Protein AF-A0A6A8ALI7-F1 (afdb_monomer_lite)

Structure (mmCIF, N/CA/C/O backbone):
data_AF-A0A6A8ALI7-F1
#
_entry.id   AF-A0A6A8ALI7-F1
#
loop_
_atom_site.group_PDB
_atom_site.id
_atom_site.type_symbol
_atom_site.label_atom_id
_atom_site.label_alt_id
_atom_site.label_comp_id
_atom_site.label_asym_id
_atom_site.label_entity_id
_atom_site.label_seq_id
_atom_site.pdbx_PDB_ins_code
_atom_site.Cartn_x
_atom_site.Cartn_y
_atom_site.Cartn_z
_atom_site.occupancy
_atom_site.B_iso_or_equiv
_atom_site.auth_seq_id
_atom_site.auth_comp_id
_atom_site.auth_asym_id
_atom_site.auth_atom_id
_atom_site.pdbx_PDB_model_num
ATOM 1 N N . MET A 1 1 ? -6.815 12.799 -26.297 1.00 49.88 1 MET A N 1
ATOM 2 C CA . MET A 1 1 ? -6.679 11.338 -26.128 1.00 49.88 1 MET A CA 1
ATOM 3 C C . MET A 1 1 ? -5.375 10.933 -26.809 1.00 49.88 1 MET A C 1
ATOM 5 O O . MET A 1 1 ? -5.251 11.166 -28.004 1.00 49.88 1 MET A O 1
ATOM 9 N N . ILE A 1 2 ? -4.362 10.503 -26.050 1.00 50.12 2 ILE A N 1
ATOM 10 C CA . ILE A 1 2 ? -3.049 10.102 -26.593 1.00 50.12 2 ILE A CA 1
ATOM 11 C C . ILE A 1 2 ? -3.195 8.720 -27.239 1.00 50.12 2 ILE A C 1
ATOM 13 O O . ILE A 1 2 ? -3.899 7.867 -26.708 1.00 50.12 2 ILE A O 1
ATOM 17 N N . ASN A 1 3 ? -2.564 8.511 -28.395 1.00 53.91 3 ASN A N 1
ATOM 18 C CA . ASN A 1 3 ? -2.596 7.230 -29.096 1.00 53.91 3 ASN A CA 1
ATOM 19 C C . ASN A 1 3 ? -1.934 6.131 -28.222 1.00 53.91 3 ASN A C 1
ATOM 21 O O . ASN A 1 3 ? -0.756 6.268 -27.886 1.00 53.91 3 ASN A O 1
ATOM 25 N N . PRO A 1 4 ? -2.646 5.040 -27.871 1.00 50.91 4 PRO A N 1
ATOM 26 C CA . PRO A 1 4 ? -2.124 3.985 -26.996 1.00 50.91 4 PRO A CA 1
ATOM 27 C C . PRO A 1 4 ? -1.005 3.142 -27.635 1.00 50.91 4 PRO A C 1
ATOM 29 O O . PRO A 1 4 ? -0.371 2.349 -26.945 1.00 50.91 4 PRO A O 1
ATOM 32 N N . TYR A 1 5 ? -0.732 3.325 -28.932 1.00 54.28 5 TYR A N 1
ATOM 33 C CA . TYR A 1 5 ? 0.304 2.615 -29.689 1.00 54.28 5 TYR A CA 1
ATOM 34 C C . TYR A 1 5 ? 1.582 3.440 -29.923 1.00 54.28 5 TYR A C 1
ATOM 36 O O . TYR A 1 5 ? 2.431 3.037 -30.718 1.00 54.28 5 TYR A O 1
ATOM 44 N N . VAL A 1 6 ? 1.747 4.601 -29.274 1.00 57.25 6 VAL A N 1
ATOM 45 C CA . VAL A 1 6 ? 2.984 5.388 -29.414 1.00 57.25 6 VAL A CA 1
ATOM 46 C C . VAL A 1 6 ? 4.136 4.654 -28.730 1.00 57.25 6 VAL A C 1
ATOM 48 O O . VAL A 1 6 ? 4.216 4.567 -27.503 1.00 57.25 6 VAL A O 1
ATOM 51 N N . THR A 1 7 ? 5.067 4.154 -29.540 1.00 49.16 7 THR A N 1
ATOM 52 C CA . THR A 1 7 ? 6.331 3.582 -29.075 1.00 49.16 7 THR A CA 1
ATOM 53 C C . THR A 1 7 ? 7.089 4.614 -28.240 1.00 49.16 7 THR A C 1
ATOM 55 O O . THR A 1 7 ? 7.412 5.690 -28.737 1.00 49.16 7 THR A O 1
ATOM 58 N N . GLY A 1 8 ? 7.367 4.292 -26.976 1.00 52.84 8 GLY A N 1
ATOM 59 C CA . GLY A 1 8 ? 8.091 5.169 -26.046 1.00 52.84 8 GLY A CA 1
ATOM 60 C C . GLY A 1 8 ? 7.296 5.586 -24.809 1.00 52.84 8 GLY A C 1
ATOM 61 O O . GLY A 1 8 ? 7.907 5.994 -23.825 1.00 52.84 8 GLY A O 1
ATOM 62 N N . PHE A 1 9 ? 5.971 5.405 -24.804 1.00 54.53 9 PHE A N 1
ATOM 63 C CA . PHE A 1 9 ? 5.137 5.650 -23.626 1.00 54.53 9 PHE A CA 1
ATOM 64 C C . PHE A 1 9 ? 4.567 4.338 -23.079 1.00 54.53 9 PHE A C 1
ATOM 66 O O . PHE A 1 9 ? 4.156 3.474 -23.856 1.00 54.53 9 PHE A O 1
ATOM 73 N N . PRO A 1 10 ? 4.569 4.137 -21.750 1.00 62.03 10 PRO A N 1
ATOM 74 C CA . PRO A 1 10 ? 3.941 2.964 -21.172 1.00 62.03 10 PRO A CA 1
ATOM 75 C C . PRO A 1 10 ? 2.425 3.006 -21.390 1.00 62.03 10 PRO A C 1
ATOM 77 O O . PRO A 1 10 ? 1.814 4.069 -21.298 1.00 62.03 10 PRO A O 1
ATOM 80 N N . ALA A 1 11 ? 1.831 1.841 -21.650 1.00 64.62 11 ALA A N 1
ATOM 81 C CA . ALA A 1 11 ? 0.384 1.713 -21.793 1.00 64.62 11 ALA A CA 1
ATOM 82 C C . ALA A 1 11 ? -0.320 2.070 -20.477 1.00 64.62 11 ALA A C 1
ATOM 84 O O . ALA A 1 11 ? 0.190 1.766 -19.391 1.00 64.62 11 ALA A O 1
ATOM 85 N N . ASP A 1 12 ? -1.496 2.686 -20.594 1.00 71.75 12 ASP A N 1
ATOM 86 C CA . ASP A 1 12 ? -2.374 2.923 -19.455 1.00 71.75 12 ASP A CA 1
ATOM 87 C C . ASP A 1 12 ? -2.746 1.579 -18.793 1.00 71.75 12 ASP A C 1
ATOM 89 O O . ASP A 1 12 ? -3.071 0.626 -19.513 1.00 71.75 12 ASP A O 1
ATOM 93 N N . PRO A 1 13 ? -2.688 1.454 -17.452 1.00 76.50 13 PRO A N 1
ATOM 94 C CA . PRO A 1 13 ? -3.031 0.212 -16.772 1.00 76.50 13 PRO A CA 1
ATOM 95 C C . PRO A 1 13 ? -4.431 -0.324 -17.100 1.00 76.50 13 PRO A C 1
ATOM 97 O O . PRO A 1 13 ? -4.601 -1.544 -17.123 1.00 76.50 13 PRO A O 1
ATOM 100 N N . GLU A 1 14 ? -5.426 0.523 -17.355 1.00 76.44 14 GLU A N 1
ATOM 101 C CA . GLU A 1 14 ? -6.784 0.104 -17.732 1.00 76.44 14 GLU A CA 1
ATOM 102 C C . GLU A 1 14 ? -6.837 -0.464 -19.153 1.00 76.44 14 GLU A C 1
ATOM 104 O O . GLU A 1 14 ? -7.624 -1.362 -19.436 1.00 76.44 14 GLU A O 1
ATOM 109 N N . SER A 1 15 ? -5.946 0.000 -20.030 1.00 77.88 15 SER A N 1
ATOM 110 C CA . SER A 1 15 ? -5.834 -0.450 -21.424 1.00 77.88 15 SER A CA 1
ATOM 111 C C . SER A 1 15 ? -4.757 -1.527 -21.637 1.00 77.88 15 SER A C 1
ATOM 113 O O . SER A 1 15 ? -4.436 -1.869 -22.776 1.00 77.88 15 SER A O 1
ATOM 115 N N . PHE A 1 16 ? -4.157 -2.055 -20.563 1.00 84.12 16 PHE A N 1
ATOM 116 C CA . PHE A 1 16 ? -3.094 -3.058 -20.645 1.00 84.12 16 PHE A CA 1
ATOM 117 C C . PHE A 1 16 ? -3.653 -4.430 -21.057 1.00 84.12 16 PHE A C 1
ATOM 119 O O . PHE A 1 16 ? -4.506 -4.983 -20.364 1.00 84.12 16 PHE A O 1
ATOM 126 N N . ALA A 1 17 ? -3.132 -5.004 -22.144 1.00 83.19 17 ALA A N 1
ATOM 127 C CA . ALA A 1 17 ? -3.562 -6.294 -22.688 1.00 83.19 17 ALA A CA 1
ATOM 128 C C . ALA A 1 17 ? -2.399 -7.296 -22.796 1.00 83.19 17 ALA A C 1
ATOM 130 O O . ALA A 1 17 ? -1.248 -6.907 -23.017 1.00 83.19 17 ALA A O 1
ATOM 131 N N . GLY A 1 18 ? -2.708 -8.592 -22.692 1.00 88.81 18 GLY A N 1
ATOM 132 C CA . GLY A 1 18 ? -1.722 -9.669 -22.761 1.00 88.81 18 GLY A CA 1
ATOM 133 C C . GLY A 1 18 ? -0.929 -9.865 -21.463 1.00 88.81 18 GLY A C 1
ATOM 134 O O . GLY A 1 18 ? -1.220 -9.269 -20.422 1.00 88.81 18 GLY A O 1
ATOM 135 N N . ARG A 1 19 ? 0.143 -10.668 -21.552 1.00 90.94 19 ARG A N 1
ATOM 136 C CA . ARG A 1 19 ? 1.098 -10.952 -20.456 1.00 90.94 19 ARG A CA 1
ATOM 137 C C . ARG A 1 19 ? 0.452 -11.621 -19.241 1.00 90.94 19 ARG A C 1
ATOM 139 O O . ARG A 1 19 ? 0.864 -11.410 -18.104 1.00 90.94 19 ARG A O 1
ATOM 146 N N . GLU A 1 20 ? -0.577 -12.423 -19.469 1.00 92.38 20 GLU A N 1
ATOM 147 C CA . GLU A 1 20 ? -1.391 -13.081 -18.448 1.00 92.38 20 GLU A CA 1
ATOM 148 C C . GLU A 1 20 ? -0.534 -13.981 -17.558 1.00 92.38 20 GLU A C 1
ATOM 150 O O . GLU A 1 20 ? -0.720 -14.017 -16.341 1.00 92.38 20 GLU A O 1
ATOM 155 N N . ARG A 1 21 ? 0.448 -14.662 -18.160 1.00 92.81 21 ARG A N 1
ATOM 156 C CA . ARG A 1 21 ? 1.415 -15.489 -17.441 1.00 92.81 21 ARG A CA 1
ATOM 157 C C . ARG A 1 21 ? 2.281 -14.637 -16.512 1.00 92.81 21 ARG A C 1
ATOM 159 O O . ARG A 1 21 ? 2.350 -14.927 -15.324 1.00 92.81 21 ARG A O 1
ATOM 166 N N . GLU A 1 22 ? 2.921 -13.593 -17.030 1.00 93.94 22 GLU A N 1
ATOM 167 C CA . GLU A 1 22 ? 3.807 -12.712 -16.262 1.00 93.94 22 GLU A CA 1
ATOM 168 C C . GLU A 1 22 ? 3.044 -11.970 -15.154 1.00 93.94 22 GLU A C 1
ATOM 170 O O . GLU A 1 22 ? 3.501 -11.911 -14.014 1.00 93.94 22 GLU A O 1
ATOM 175 N N . LEU A 1 23 ? 1.844 -11.467 -15.458 1.00 92.75 23 LEU A N 1
ATOM 176 C CA . LEU A 1 23 ? 0.942 -10.871 -14.474 1.00 92.75 23 LEU A CA 1
ATOM 177 C C . LEU A 1 23 ? 0.529 -11.878 -13.399 1.00 92.75 23 LEU A C 1
ATOM 179 O O . LEU A 1 23 ? 0.429 -11.507 -12.231 1.00 92.75 23 LEU A O 1
ATOM 183 N N . GLY A 1 24 ? 0.285 -13.136 -13.771 1.00 92.31 24 GLY A N 1
ATOM 184 C CA . GLY A 1 24 ? -0.024 -14.211 -12.833 1.00 92.31 24 GLY A CA 1
ATOM 185 C C . GLY A 1 24 ? 1.109 -14.453 -11.837 1.00 92.31 24 GLY A C 1
ATOM 186 O O . GLY A 1 24 ? 0.859 -14.524 -10.636 1.00 92.31 24 GLY A O 1
ATOM 187 N N . GLU A 1 25 ? 2.352 -14.512 -12.312 1.00 93.06 25 GLU A N 1
ATOM 188 C CA . GLU A 1 25 ? 3.530 -14.695 -11.455 1.00 93.06 25 GLU A CA 1
ATOM 189 C C . GLU A 1 25 ? 3.758 -13.500 -10.518 1.00 93.06 25 GLU A C 1
ATOM 191 O O . GLU A 1 25 ? 3.987 -13.683 -9.323 1.00 93.06 25 GLU A O 1
ATOM 196 N N . ILE A 1 26 ? 3.606 -12.269 -11.015 1.00 92.00 26 ILE A N 1
ATOM 197 C CA . ILE A 1 26 ? 3.765 -11.071 -10.179 1.00 92.00 26 ILE A CA 1
ATOM 198 C C . ILE A 1 26 ? 2.641 -10.964 -9.141 1.00 92.00 26 ILE A C 1
ATOM 200 O O . ILE A 1 26 ? 2.906 -10.644 -7.984 1.00 92.00 26 ILE A O 1
ATOM 204 N N . LYS A 1 27 ? 1.393 -11.283 -9.512 1.00 91.62 27 LYS A N 1
ATOM 205 C CA . LYS A 1 27 ? 0.272 -11.332 -8.560 1.00 91.62 27 LYS A CA 1
ATOM 206 C C . LYS A 1 27 ? 0.542 -12.323 -7.435 1.00 91.62 27 LYS A C 1
ATOM 208 O O . LYS A 1 27 ? 0.384 -11.943 -6.281 1.00 91.62 27 LYS A O 1
ATOM 213 N N . LYS A 1 28 ? 1.009 -13.534 -7.766 1.00 91.56 28 LYS A N 1
ATOM 214 C CA . LYS A 1 28 ? 1.412 -14.530 -6.764 1.00 91.56 28 LYS A CA 1
ATOM 215 C C . LYS A 1 28 ? 2.512 -13.987 -5.857 1.00 91.56 28 LYS A C 1
ATOM 217 O O . LYS A 1 28 ? 2.407 -14.140 -4.650 1.00 91.56 28 LYS A O 1
ATOM 222 N N . ALA A 1 29 ? 3.539 -13.338 -6.408 1.00 91.19 29 ALA A N 1
ATOM 223 C CA . ALA A 1 29 ? 4.628 -12.775 -5.609 1.00 91.19 29 ALA A CA 1
ATOM 224 C C . ALA A 1 29 ? 4.137 -11.701 -4.616 1.00 91.19 29 ALA A C 1
ATOM 226 O O . ALA A 1 29 ? 4.547 -11.699 -3.452 1.00 91.19 29 ALA A O 1
ATOM 227 N N . ILE A 1 30 ? 3.222 -10.828 -5.055 1.00 89.19 30 ILE A N 1
ATOM 228 C CA . ILE A 1 30 ? 2.565 -9.839 -4.187 1.00 89.19 30 ILE A CA 1
ATOM 229 C C . ILE A 1 30 ? 1.753 -10.552 -3.100 1.00 89.19 30 ILE A C 1
ATOM 231 O O . ILE A 1 30 ? 1.941 -10.263 -1.923 1.00 89.19 30 ILE A O 1
ATOM 235 N N . ASP A 1 31 ? 0.910 -11.518 -3.474 1.00 89.06 31 ASP A N 1
ATOM 236 C CA . ASP A 1 31 ? 0.060 -12.256 -2.530 1.00 89.06 31 ASP A CA 1
ATOM 237 C C . ASP A 1 31 ? 0.877 -13.017 -1.483 1.00 89.06 31 ASP A C 1
ATOM 239 O O . ASP A 1 31 ? 0.561 -12.956 -0.297 1.00 89.06 31 ASP A O 1
ATOM 243 N N . TYR A 1 32 ? 1.965 -13.674 -1.892 1.00 88.25 32 TYR A N 1
ATOM 244 C CA . TYR A 1 32 ? 2.879 -14.330 -0.960 1.00 88.25 32 TYR A CA 1
ATOM 245 C C . TYR A 1 32 ? 3.468 -13.338 0.037 1.00 88.25 32 TYR A C 1
ATOM 247 O O . TYR A 1 32 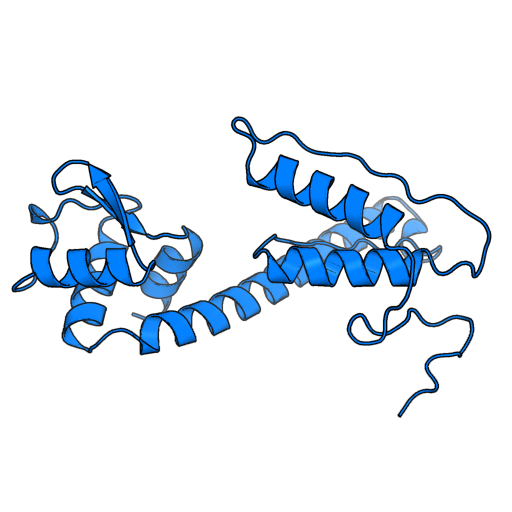? 3.467 -13.620 1.228 1.00 88.25 32 TYR A O 1
ATOM 255 N N . THR A 1 33 ? 3.921 -12.172 -0.429 1.00 86.94 33 THR A N 1
ATOM 256 C CA . THR A 1 33 ? 4.509 -11.154 0.454 1.00 86.94 33 THR A CA 1
ATOM 257 C C . THR A 1 33 ? 3.482 -10.613 1.455 1.00 86.94 33 THR A C 1
ATOM 259 O O . THR A 1 33 ? 3.816 -10.406 2.619 1.00 86.94 33 THR A O 1
ATOM 262 N N . VAL A 1 34 ? 2.239 -10.396 1.013 1.00 83.44 34 VAL A N 1
ATOM 263 C CA . VAL A 1 34 ? 1.156 -9.830 1.836 1.00 83.44 34 VAL A CA 1
ATOM 264 C C . VAL A 1 34 ? 0.622 -10.831 2.864 1.00 83.44 34 VAL A C 1
ATOM 266 O O . VAL A 1 34 ? 0.257 -10.430 3.967 1.00 83.44 34 VAL A O 1
ATOM 269 N N . HIS A 1 35 ? 0.555 -12.119 2.521 1.00 85.75 35 HIS A N 1
ATOM 270 C CA . HIS A 1 35 ? -0.127 -13.128 3.339 1.00 85.75 35 HIS A CA 1
ATOM 271 C C . HIS A 1 35 ? 0.804 -14.078 4.105 1.00 85.75 35 HIS A C 1
ATOM 273 O O . HIS A 1 35 ? 0.315 -14.860 4.919 1.00 85.75 35 HIS A O 1
ATOM 279 N N . SER A 1 36 ? 2.119 -14.059 3.864 1.00 84.06 36 SER A N 1
ATOM 280 C CA . SER A 1 36 ? 3.056 -14.922 4.591 1.00 84.06 36 SER A CA 1
ATOM 281 C C . SER A 1 36 ? 3.350 -14.390 5.994 1.00 84.06 36 SER A C 1
ATOM 283 O O . SER A 1 36 ? 3.650 -13.206 6.156 1.00 84.06 36 SER A O 1
ATOM 285 N N . GLU A 1 37 ? 3.387 -15.283 6.980 1.00 82.00 37 GLU A N 1
ATOM 286 C CA . GLU A 1 37 ? 3.865 -14.990 8.331 1.00 82.00 37 GLU A CA 1
ATOM 287 C C . GLU A 1 37 ? 5.062 -15.910 8.662 1.00 82.00 37 GLU A C 1
ATOM 289 O O . GLU A 1 37 ? 4.879 -17.128 8.734 1.00 82.00 37 GLU A O 1
ATOM 294 N N . PRO A 1 38 ? 6.297 -15.379 8.819 1.00 84.06 38 PRO A N 1
ATOM 295 C CA . PRO A 1 38 ? 6.696 -13.971 8.686 1.00 84.06 38 PRO A CA 1
ATOM 296 C C . PRO A 1 38 ? 6.656 -13.467 7.231 1.00 84.06 38 PRO A C 1
ATOM 298 O O . PRO A 1 38 ? 6.685 -14.253 6.283 1.00 84.06 38 PRO A O 1
ATOM 301 N N . ALA A 1 39 ? 6.628 -12.141 7.056 1.00 81.19 39 ALA A N 1
ATOM 302 C CA . ALA A 1 39 ? 6.640 -11.511 5.736 1.00 81.19 39 ALA A CA 1
ATOM 303 C C . ALA A 1 39 ? 7.866 -11.960 4.922 1.00 81.19 39 ALA A C 1
ATOM 305 O O . ALA A 1 39 ? 9.008 -11.793 5.355 1.00 81.19 39 ALA A O 1
ATOM 306 N N . THR A 1 40 ? 7.626 -12.523 3.737 1.00 86.75 40 THR A N 1
ATOM 307 C CA . THR A 1 40 ? 8.671 -13.091 2.882 1.00 86.75 40 THR A CA 1
ATOM 308 C C . THR A 1 40 ? 8.828 -12.246 1.617 1.00 86.75 40 THR A C 1
ATOM 310 O O . THR A 1 40 ? 8.025 -12.392 0.689 1.00 86.75 40 THR A O 1
ATOM 313 N N . PRO A 1 41 ? 9.845 -11.367 1.540 1.00 88.38 41 PRO A N 1
ATOM 314 C CA . PRO A 1 41 ? 10.033 -10.499 0.385 1.00 88.38 41 PRO A CA 1
ATOM 315 C C . PRO A 1 41 ? 10.356 -11.312 -0.871 1.00 88.38 41 PRO A C 1
ATOM 317 O O . PRO A 1 41 ? 11.184 -12.223 -0.849 1.00 88.38 41 PRO A O 1
ATOM 320 N N . GLN A 1 42 ? 9.717 -10.949 -1.981 1.00 91.38 42 GLN A N 1
ATOM 321 C CA . GLN A 1 42 ? 9.954 -11.552 -3.290 1.00 91.38 42 GLN A CA 1
ATOM 322 C C . GLN A 1 42 ? 10.773 -10.604 -4.171 1.00 91.38 42 GLN A C 1
ATOM 324 O O . GLN A 1 42 ? 10.445 -9.426 -4.300 1.00 91.38 42 GLN A O 1
ATOM 329 N N . ASN A 1 43 ? 11.815 -11.129 -4.817 1.00 91.75 43 ASN A N 1
ATOM 330 C CA . ASN A 1 43 ? 12.631 -10.385 -5.776 1.00 91.75 43 ASN A CA 1
ATOM 331 C C . ASN A 1 43 ? 12.314 -10.870 -7.191 1.00 91.75 43 ASN A C 1
ATOM 333 O O . ASN A 1 43 ? 12.502 -12.045 -7.501 1.00 91.75 43 ASN A O 1
ATOM 337 N N . VAL A 1 44 ? 11.852 -9.966 -8.056 1.00 91.62 44 VAL A N 1
ATOM 338 C CA . VAL A 1 44 ? 11.451 -10.294 -9.430 1.00 91.62 44 VAL A CA 1
ATOM 339 C C . VAL A 1 44 ? 12.229 -9.429 -10.414 1.00 91.62 44 VAL A C 1
ATOM 341 O O . VAL A 1 44 ? 12.269 -8.208 -10.282 1.00 91.62 44 VAL A O 1
ATOM 344 N N . ALA A 1 45 ? 12.810 -10.063 -11.433 1.00 92.56 45 ALA A N 1
ATOM 345 C CA . ALA A 1 45 ? 13.459 -9.383 -12.548 1.00 92.56 45 ALA A CA 1
ATOM 346 C C . ALA A 1 45 ? 12.640 -9.573 -13.832 1.00 92.56 45 ALA A C 1
ATOM 348 O O . ALA A 1 45 ? 12.371 -10.700 -14.246 1.00 92.56 45 ALA A O 1
ATOM 349 N N . ILE A 1 46 ? 12.265 -8.468 -14.481 1.00 91.69 46 ILE A N 1
ATOM 350 C CA . ILE A 1 46 ? 11.601 -8.480 -15.791 1.00 91.69 46 ILE A CA 1
ATOM 351 C C . ILE A 1 46 ? 12.662 -8.206 -16.857 1.00 91.69 46 ILE A C 1
ATOM 353 O O . ILE A 1 46 ? 13.168 -7.088 -16.972 1.00 91.69 46 ILE A O 1
ATOM 357 N N . VAL A 1 47 ? 12.982 -9.223 -17.652 1.00 92.56 47 VAL A N 1
ATOM 358 C CA . VAL A 1 47 ? 14.000 -9.164 -18.711 1.00 92.56 47 VAL A CA 1
ATOM 359 C C . VAL A 1 47 ? 13.368 -9.316 -20.092 1.00 92.56 47 VAL A C 1
ATOM 361 O O . VAL A 1 47 ? 12.301 -9.907 -20.238 1.00 92.56 47 VAL A O 1
ATOM 364 N N . GLY A 1 48 ? 14.010 -8.750 -21.112 1.00 90.50 48 GLY A N 1
ATOM 365 C CA . GLY A 1 48 ? 13.558 -8.836 -22.501 1.00 90.50 48 GLY A CA 1
ATOM 366 C C . GLY A 1 48 ? 14.042 -7.662 -23.344 1.00 90.50 48 GLY A C 1
ATOM 367 O O . GLY A 1 48 ? 14.625 -6.709 -22.818 1.00 90.50 48 GLY A O 1
ATOM 368 N N . ASP A 1 49 ? 13.747 -7.700 -24.638 1.00 91.75 49 ASP A N 1
ATOM 369 C CA . ASP A 1 49 ? 14.252 -6.731 -25.615 1.00 91.75 49 ASP A CA 1
ATOM 370 C C . ASP A 1 49 ? 13.677 -5.320 -25.447 1.00 91.75 49 ASP A C 1
ATOM 372 O O . ASP A 1 49 ? 12.676 -5.080 -24.758 1.00 91.75 49 ASP A O 1
ATOM 376 N N . TRP A 1 50 ? 14.346 -4.336 -26.046 1.00 88.00 50 TRP A N 1
ATOM 377 C CA . TRP A 1 50 ? 13.874 -2.953 -26.050 1.00 88.00 50 TRP A CA 1
ATOM 378 C C . TRP A 1 50 ? 12.496 -2.840 -26.726 1.00 88.00 50 TRP A C 1
ATOM 380 O O . TRP A 1 50 ? 12.190 -3.560 -27.668 1.00 88.00 50 TRP A O 1
ATOM 390 N N . GLY A 1 51 ? 11.628 -1.968 -26.206 1.00 82.69 51 GLY A N 1
ATOM 391 C CA . GLY A 1 51 ? 10.287 -1.746 -26.765 1.00 82.69 51 GLY A CA 1
ATOM 392 C C . GLY A 1 51 ? 9.239 -2.837 -26.488 1.00 82.69 51 GLY A C 1
ATOM 393 O O . GLY A 1 51 ? 8.067 -2.614 -26.762 1.00 82.69 51 GLY A O 1
ATOM 394 N N . ILE A 1 52 ? 9.590 -3.968 -25.862 1.00 88.44 52 ILE A N 1
ATOM 395 C CA . ILE A 1 52 ? 8.666 -5.109 -25.656 1.00 88.44 52 ILE A CA 1
ATOM 396 C C . ILE A 1 52 ? 7.559 -4.884 -24.597 1.00 88.44 52 ILE A C 1
ATOM 398 O O . ILE A 1 52 ? 6.758 -5.781 -24.317 1.00 88.44 52 ILE A O 1
ATOM 402 N N . GLY A 1 53 ? 7.523 -3.698 -23.976 1.00 87.62 53 GLY A N 1
ATOM 403 C CA . GLY A 1 53 ? 6.497 -3.311 -22.999 1.00 87.62 53 GLY A CA 1
ATOM 404 C C . GLY A 1 53 ? 6.837 -3.567 -21.525 1.00 87.62 53 GLY A C 1
ATOM 405 O O . GLY A 1 53 ? 5.936 -3.557 -20.692 1.00 87.62 53 GLY A O 1
ATOM 406 N N . LYS A 1 54 ? 8.117 -3.758 -21.165 1.00 91.75 54 LYS A N 1
ATOM 407 C CA . LYS A 1 54 ? 8.540 -3.997 -19.764 1.00 91.75 54 LYS A CA 1
ATOM 408 C C . LYS A 1 54 ? 8.068 -2.901 -18.800 1.00 91.75 54 LYS A C 1
ATOM 410 O O . LYS A 1 54 ? 7.516 -3.201 -17.747 1.00 91.75 54 LYS A O 1
ATOM 415 N N . THR A 1 55 ? 8.234 -1.631 -19.176 1.00 89.12 55 THR A N 1
ATOM 416 C CA . THR A 1 55 ? 7.798 -0.486 -18.357 1.00 89.12 55 THR A CA 1
ATOM 417 C C . THR A 1 55 ? 6.276 -0.433 -18.216 1.00 89.12 55 THR A C 1
ATOM 419 O O . THR A 1 55 ? 5.776 -0.126 -17.137 1.00 89.12 55 THR A O 1
ATOM 422 N N . SER A 1 56 ? 5.535 -0.777 -19.275 1.00 89.38 56 SER A N 1
ATOM 423 C CA . SER A 1 56 ? 4.071 -0.891 -19.235 1.00 89.38 56 SER A CA 1
ATOM 424 C C . SER A 1 56 ? 3.630 -1.990 -18.267 1.00 89.38 56 SER A C 1
ATOM 426 O O . SER A 1 56 ? 2.752 -1.759 -17.440 1.00 89.38 56 SER A O 1
ATOM 428 N N . LEU A 1 57 ? 4.283 -3.159 -18.313 1.00 91.06 57 LEU A N 1
ATOM 429 C CA . LEU A 1 57 ? 4.012 -4.263 -17.392 1.00 91.06 57 LEU A CA 1
ATOM 430 C C . LEU A 1 57 ? 4.278 -3.844 -15.940 1.00 91.06 57 LEU A C 1
ATOM 432 O O . LEU A 1 57 ? 3.432 -4.067 -15.080 1.00 91.06 57 LEU A O 1
ATOM 436 N N . LEU A 1 58 ? 5.401 -3.169 -15.671 1.00 91.06 58 LEU A N 1
ATOM 437 C CA . LEU A 1 58 ? 5.725 -2.667 -14.333 1.00 91.06 58 LEU A CA 1
ATOM 438 C C . LEU A 1 58 ? 4.679 -1.658 -13.825 1.00 91.06 58 LEU A C 1
ATOM 440 O O . LEU A 1 58 ? 4.275 -1.724 -12.666 1.00 91.06 58 LEU A O 1
ATOM 444 N N . ASN A 1 59 ? 4.189 -0.763 -14.688 1.00 89.25 59 ASN A N 1
ATOM 445 C CA . ASN A 1 59 ? 3.117 0.174 -14.336 1.00 89.25 59 ASN A CA 1
ATOM 446 C C . ASN A 1 59 ? 1.795 -0.545 -14.029 1.00 89.25 59 ASN A C 1
ATOM 448 O O . ASN A 1 59 ? 1.124 -0.189 -13.061 1.00 89.25 59 ASN A O 1
ATOM 452 N N . LYS A 1 60 ? 1.441 -1.588 -14.794 1.00 90.50 60 LYS A N 1
ATOM 453 C CA . LYS A 1 60 ? 0.272 -2.422 -14.483 1.00 90.50 60 LYS A CA 1
ATOM 454 C C . LYS A 1 60 ? 0.431 -3.129 -13.135 1.00 90.50 60 LYS A C 1
ATOM 456 O O . LYS A 1 60 ? -0.532 -3.219 -12.379 1.00 90.50 60 LYS A O 1
ATOM 461 N N . CYS A 1 61 ? 1.641 -3.573 -12.803 1.00 90.75 61 CYS A N 1
ATOM 462 C CA . CYS A 1 61 ? 1.939 -4.173 -11.503 1.00 90.75 61 CYS A CA 1
ATOM 463 C C . CYS A 1 61 ? 1.825 -3.160 -10.356 1.00 90.75 61 CYS A C 1
ATOM 465 O O . CYS A 1 61 ? 1.254 -3.507 -9.326 1.00 90.75 61 CYS A O 1
ATOM 467 N N . LYS A 1 62 ? 2.281 -1.906 -10.544 1.00 89.88 62 LYS A N 1
ATOM 468 C CA . LYS A 1 62 ? 2.042 -0.807 -9.583 1.00 89.88 62 LYS A CA 1
ATOM 469 C C . LYS A 1 62 ? 0.544 -0.643 -9.312 1.00 89.88 62 LYS A C 1
ATOM 471 O O . LYS A 1 62 ? 0.160 -0.620 -8.151 1.00 89.88 62 LYS A O 1
ATOM 476 N N . ALA A 1 63 ? -0.287 -0.582 -10.355 1.00 87.44 63 ALA A N 1
ATOM 477 C CA . ALA A 1 63 ? -1.738 -0.455 -10.198 1.00 87.44 63 ALA A CA 1
ATOM 478 C C . ALA A 1 63 ? -2.341 -1.629 -9.403 1.00 87.44 63 ALA A C 1
ATOM 480 O O . ALA A 1 63 ? -3.028 -1.410 -8.416 1.00 87.44 63 ALA A O 1
ATOM 481 N N . ILE A 1 64 ? -1.991 -2.872 -9.756 1.00 88.00 64 ILE A N 1
ATOM 482 C CA . ILE A 1 64 ? -2.473 -4.072 -9.047 1.00 88.00 64 ILE A CA 1
ATOM 483 C C . ILE A 1 64 ? -2.057 -4.077 -7.568 1.00 88.00 64 ILE A C 1
ATOM 485 O O . ILE A 1 64 ? -2.826 -4.514 -6.717 1.00 88.00 64 ILE A O 1
ATOM 489 N N . ALA A 1 65 ? -0.833 -3.648 -7.255 1.00 88.38 65 ALA A N 1
ATOM 490 C CA . ALA A 1 65 ? -0.357 -3.586 -5.877 1.00 88.38 65 ALA A CA 1
ATOM 491 C C . ALA A 1 65 ? -1.090 -2.498 -5.072 1.00 88.38 65 ALA A C 1
ATOM 493 O O . ALA A 1 65 ? -1.480 -2.750 -3.934 1.00 88.38 65 ALA A O 1
ATOM 494 N N . LEU A 1 66 ? -1.339 -1.329 -5.670 1.00 82.94 66 LEU A N 1
ATOM 495 C CA . LEU A 1 66 ? -2.133 -0.268 -5.043 1.00 82.94 66 LEU A CA 1
ATOM 496 C C . LEU A 1 66 ? -3.580 -0.713 -4.776 1.00 82.94 66 LEU A C 1
ATOM 498 O O . LEU A 1 66 ? -4.089 -0.454 -3.690 1.00 82.94 66 LEU A O 1
ATOM 502 N N . ASP A 1 67 ? -4.205 -1.455 -5.698 1.00 82.00 67 ASP A N 1
ATOM 503 C CA . ASP A 1 67 ? -5.550 -2.031 -5.503 1.00 82.00 67 ASP A CA 1
ATOM 504 C C . ASP A 1 67 ? -5.608 -3.025 -4.328 1.00 82.00 67 ASP A C 1
ATOM 506 O O . ASP A 1 67 ? -6.669 -3.259 -3.749 1.00 82.00 67 ASP A O 1
ATOM 510 N N . LYS A 1 68 ? -4.462 -3.612 -3.963 1.00 80.06 68 LYS A N 1
ATOM 511 C CA . LYS A 1 68 ? -4.293 -4.512 -2.812 1.00 80.06 68 LYS A CA 1
ATOM 512 C C . LYS A 1 68 ? -3.818 -3.787 -1.550 1.00 80.06 68 LYS A C 1
ATOM 514 O O . LYS A 1 68 ? -3.263 -4.425 -0.659 1.00 80.06 68 LYS A O 1
ATOM 519 N N . ASP A 1 69 ? -3.984 -2.465 -1.489 1.00 75.62 69 ASP A N 1
ATOM 520 C CA . ASP A 1 69 ? -3.573 -1.617 -0.365 1.00 75.62 69 ASP A CA 1
ATOM 521 C C . ASP A 1 69 ? -2.077 -1.736 -0.013 1.00 75.62 69 ASP A C 1
ATOM 523 O O . ASP A 1 69 ? -1.654 -1.465 1.112 1.00 75.62 69 ASP A O 1
ATOM 527 N N . CYS A 1 70 ? -1.243 -2.126 -0.982 1.00 82.50 70 CYS A N 1
ATOM 528 C CA . CYS A 1 70 ? 0.198 -2.172 -0.788 1.00 82.50 70 CYS A CA 1
ATOM 529 C C . CYS A 1 70 ? 0.795 -0.775 -0.961 1.00 82.50 70 CYS A C 1
ATOM 531 O O . CYS A 1 70 ? 0.480 -0.049 -1.906 1.00 82.50 70 CYS A O 1
ATOM 533 N N . PHE A 1 71 ? 1.743 -0.428 -0.094 1.00 86.94 71 PHE A N 1
ATOM 534 C CA . PHE A 1 71 ? 2.622 0.708 -0.339 1.00 86.94 71 PHE A CA 1
ATOM 535 C C . PHE A 1 71 ? 3.525 0.409 -1.546 1.00 86.94 71 PHE A C 1
ATOM 537 O O . PHE A 1 71 ? 4.231 -0.600 -1.559 1.00 86.94 71 PHE A O 1
ATOM 544 N N . VAL A 1 72 ? 3.524 1.288 -2.555 1.00 89.50 72 VAL A N 1
ATOM 545 C CA . VAL A 1 72 ? 4.345 1.126 -3.764 1.00 89.50 72 VAL A CA 1
ATOM 546 C C . VAL A 1 72 ? 5.227 2.346 -3.981 1.00 89.50 72 VAL A C 1
ATOM 548 O O . VAL A 1 72 ? 4.730 3.441 -4.226 1.00 89.50 72 VAL A O 1
ATOM 551 N N . CYS A 1 73 ? 6.541 2.132 -4.006 1.00 92.62 73 CYS A N 1
ATOM 552 C CA . CYS A 1 73 ? 7.520 3.132 -4.422 1.00 92.62 73 CYS A CA 1
ATOM 553 C C . CYS A 1 73 ? 8.160 2.709 -5.750 1.00 92.62 73 CYS A C 1
ATOM 555 O O . CYS A 1 73 ? 8.771 1.643 -5.840 1.00 92.62 73 CYS A O 1
ATOM 557 N N . LYS A 1 74 ? 8.027 3.538 -6.794 1.00 91.25 74 LYS A N 1
ATOM 558 C CA . LYS A 1 74 ? 8.622 3.281 -8.113 1.00 91.25 74 LYS A CA 1
ATOM 559 C C . LYS A 1 74 ? 9.847 4.166 -8.307 1.00 91.25 74 LYS A C 1
ATOM 561 O O . LYS A 1 74 ? 9.719 5.340 -8.623 1.00 91.25 74 LYS A O 1
ATOM 566 N N . ILE A 1 75 ? 11.029 3.569 -8.237 1.00 91.75 75 ILE A N 1
ATOM 567 C CA . ILE A 1 75 ? 12.283 4.275 -8.506 1.00 91.75 75 ILE A CA 1
ATOM 568 C C . ILE A 1 75 ? 12.607 4.137 -9.995 1.00 91.75 75 ILE A C 1
ATOM 570 O O . ILE A 1 75 ? 12.870 3.040 -10.489 1.00 91.75 75 ILE A O 1
ATOM 574 N N . THR A 1 76 ? 12.566 5.250 -10.729 1.00 89.94 76 THR A N 1
ATOM 575 C CA . THR A 1 76 ? 12.947 5.271 -12.148 1.00 89.94 76 THR A CA 1
ATOM 576 C C . THR A 1 76 ? 14.409 5.671 -12.279 1.00 89.94 76 THR A C 1
ATOM 578 O O . THR A 1 76 ? 14.788 6.773 -11.891 1.00 89.94 76 THR A O 1
ATOM 581 N N . LEU A 1 77 ? 15.222 4.791 -12.861 1.00 90.50 77 LEU A N 1
ATOM 582 C CA . LEU A 1 77 ? 16.641 5.042 -13.092 1.00 90.50 77 LEU A CA 1
ATOM 583 C C . LEU A 1 77 ? 16.829 5.688 -14.468 1.00 90.50 77 LEU A C 1
ATOM 585 O O . LEU A 1 77 ? 16.526 5.079 -15.494 1.00 90.50 77 LEU A O 1
ATOM 589 N N . THR A 1 78 ? 17.322 6.924 -14.490 1.00 90.75 78 THR A N 1
ATOM 590 C CA . THR A 1 78 ? 17.731 7.630 -15.712 1.00 90.75 78 THR A CA 1
ATOM 591 C C . THR A 1 78 ? 19.196 8.048 -15.589 1.00 90.75 78 THR A C 1
ATOM 593 O O . THR A 1 78 ? 19.691 8.176 -14.467 1.00 90.75 78 THR A O 1
ATOM 596 N N . PRO A 1 79 ? 19.909 8.299 -16.704 1.00 93.00 79 PRO A N 1
ATOM 597 C CA . PRO A 1 79 ? 21.297 8.765 -16.645 1.00 93.00 79 PRO A CA 1
ATOM 598 C C . PRO A 1 79 ? 21.484 10.017 -15.775 1.00 93.00 79 PRO A C 1
ATOM 600 O O . PRO A 1 79 ? 22.488 10.142 -15.084 1.00 93.00 79 PRO A O 1
ATOM 603 N N . GLU A 1 80 ? 20.498 10.916 -15.768 1.00 89.44 80 GLU A N 1
ATOM 604 C CA . GLU A 1 80 ? 20.489 12.112 -14.923 1.00 89.44 80 GLU A CA 1
ATOM 605 C C . GLU A 1 80 ? 20.319 11.766 -13.437 1.00 89.44 80 GLU A C 1
ATOM 607 O O . GLU A 1 80 ? 21.133 12.183 -12.613 1.00 89.44 80 GLU A O 1
ATOM 612 N N . LYS A 1 81 ? 19.324 10.933 -13.097 1.00 90.62 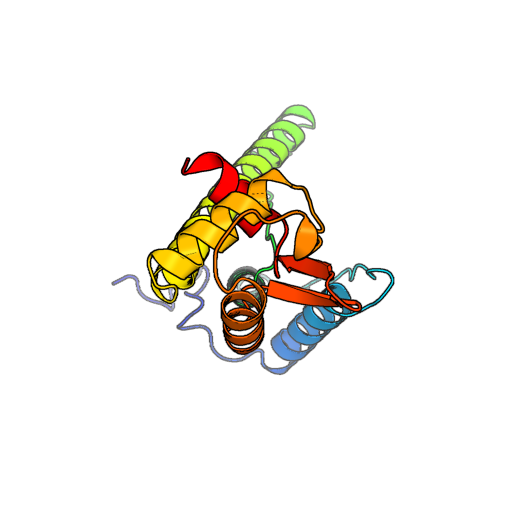81 LYS A N 1
ATOM 613 C CA . LYS A 1 81 ? 19.073 10.503 -11.711 1.00 90.62 81 LYS A CA 1
ATOM 614 C C . LYS A 1 81 ? 20.220 9.669 -11.138 1.00 90.62 81 LYS A C 1
ATOM 616 O O . LYS A 1 81 ? 20.438 9.677 -9.933 1.00 90.62 81 LYS A O 1
ATOM 621 N N . CYS A 1 82 ? 20.973 8.981 -11.993 1.00 93.19 82 CYS A N 1
ATOM 622 C CA . CYS A 1 82 ? 22.089 8.112 -11.621 1.00 93.19 82 CYS A CA 1
ATOM 623 C C . CYS A 1 82 ? 23.469 8.717 -11.929 1.00 93.19 82 CYS A C 1
ATOM 625 O O . CYS A 1 82 ? 24.454 7.982 -11.970 1.00 93.19 82 CYS A O 1
ATOM 627 N N . LYS A 1 83 ? 23.568 10.037 -12.148 1.00 94.00 83 LYS A N 1
ATOM 628 C CA . LYS A 1 83 ? 24.828 10.702 -12.528 1.00 94.00 83 LYS A CA 1
ATOM 629 C C . LYS A 1 83 ? 25.959 10.475 -11.517 1.00 94.00 83 LYS A C 1
ATOM 631 O O . LYS A 1 83 ? 27.117 10.340 -11.903 1.00 94.00 83 LYS A O 1
ATOM 636 N N . ASN A 1 84 ? 25.630 10.472 -10.228 1.00 96.19 84 ASN A N 1
ATOM 637 C CA . ASN A 1 84 ? 26.531 10.164 -9.119 1.00 96.19 84 ASN A CA 1
ATOM 638 C C . ASN A 1 84 ? 25.723 9.650 -7.915 1.00 96.19 84 ASN A C 1
ATOM 640 O O . ASN A 1 84 ? 24.489 9.657 -7.943 1.00 96.19 84 ASN A O 1
ATOM 644 N N . MET A 1 85 ? 26.423 9.198 -6.869 1.00 96.00 85 MET A N 1
ATOM 645 C CA . MET A 1 85 ? 25.791 8.639 -5.669 1.00 96.00 85 MET A CA 1
ATOM 646 C C . MET A 1 85 ? 24.833 9.634 -5.005 1.00 96.00 85 MET A C 1
ATOM 648 O O . MET A 1 85 ? 23.709 9.262 -4.689 1.00 96.00 85 MET A O 1
ATOM 652 N N . ASP A 1 86 ? 25.231 10.900 -4.866 1.00 96.75 86 ASP A N 1
ATOM 653 C CA . ASP A 1 86 ? 24.397 11.924 -4.225 1.00 96.75 86 ASP A CA 1
ATOM 654 C C . ASP A 1 86 ? 23.093 12.154 -4.994 1.00 96.75 86 ASP A C 1
ATOM 656 O O . ASP A 1 86 ? 22.014 12.188 -4.404 1.00 96.75 86 ASP A O 1
ATOM 660 N N . SER A 1 87 ? 23.176 12.233 -6.326 1.00 93.50 87 SER A N 1
ATOM 661 C CA . SER A 1 87 ? 22.005 12.364 -7.199 1.00 93.50 87 SER A CA 1
ATOM 662 C C . SER A 1 87 ? 21.098 11.147 -7.055 1.00 93.50 87 SER A C 1
ATOM 664 O O . SER A 1 87 ? 19.889 11.301 -6.900 1.00 93.50 87 SER A O 1
ATOM 666 N N . PHE A 1 88 ? 21.664 9.939 -7.049 1.00 95.00 88 PHE A N 1
ATOM 667 C CA . PHE A 1 88 ? 20.891 8.710 -6.893 1.00 95.00 88 PHE A CA 1
ATOM 668 C C . PHE A 1 88 ? 20.166 8.655 -5.543 1.00 95.00 88 PHE A C 1
ATOM 670 O O . PHE A 1 88 ? 18.972 8.353 -5.501 1.00 95.00 88 PHE A O 1
ATOM 677 N N . VAL A 1 89 ? 20.862 8.990 -4.454 1.00 96.25 89 VAL A N 1
ATOM 678 C CA . VAL A 1 89 ? 20.299 9.005 -3.099 1.00 96.25 89 VAL A CA 1
ATOM 679 C C . VAL A 1 89 ? 19.198 10.054 -2.986 1.00 96.25 89 VAL A C 1
ATOM 681 O O . VAL A 1 89 ? 18.098 9.719 -2.553 1.00 96.25 89 VAL A O 1
ATOM 684 N N . TYR A 1 90 ? 19.452 11.290 -3.425 1.00 94.69 90 TYR A N 1
ATOM 685 C CA . TYR A 1 90 ? 18.464 12.369 -3.365 1.00 94.69 90 TYR A CA 1
ATOM 686 C C . TYR A 1 90 ? 17.194 12.013 -4.141 1.00 94.69 90 TYR A C 1
ATOM 688 O O . TYR A 1 90 ? 16.100 12.070 -3.587 1.00 94.69 90 TYR A O 1
ATOM 696 N N . ASN A 1 91 ? 17.338 11.555 -5.390 1.00 93.25 91 ASN A N 1
ATOM 697 C CA . ASN A 1 91 ? 16.197 11.148 -6.208 1.00 93.25 91 ASN A CA 1
ATOM 698 C C . ASN A 1 91 ? 15.449 9.952 -5.601 1.00 93.25 91 ASN A C 1
ATOM 700 O O . ASN A 1 91 ? 14.230 9.890 -5.678 1.00 93.25 91 ASN A O 1
ATOM 704 N N . THR A 1 92 ? 16.152 9.002 -4.982 1.00 94.38 92 THR A N 1
ATOM 705 C CA . THR A 1 92 ? 15.505 7.855 -4.327 1.00 94.38 92 THR A CA 1
ATOM 706 C C . THR A 1 92 ? 14.694 8.286 -3.106 1.00 94.38 92 THR A C 1
ATOM 708 O O . THR A 1 92 ? 13.575 7.813 -2.918 1.00 94.38 92 THR A O 1
ATOM 711 N N . ILE A 1 93 ? 15.236 9.191 -2.286 1.00 94.62 93 ILE A N 1
ATOM 712 C CA . ILE A 1 93 ? 14.536 9.739 -1.119 1.00 94.62 93 ILE A CA 1
ATOM 713 C C . ILE A 1 93 ? 13.313 10.545 -1.558 1.00 94.62 93 ILE A C 1
ATOM 715 O O . ILE A 1 93 ? 12.249 10.377 -0.973 1.00 94.62 93 ILE A O 1
ATOM 719 N N . ASP A 1 94 ? 13.444 11.376 -2.591 1.00 91.25 94 ASP A N 1
ATOM 720 C CA . ASP A 1 94 ? 12.344 12.184 -3.124 1.00 91.25 94 ASP A CA 1
ATOM 721 C C . ASP A 1 94 ? 11.185 11.313 -3.648 1.00 91.25 94 ASP A C 1
ATOM 723 O O . ASP A 1 94 ? 10.020 11.531 -3.303 1.00 91.25 94 ASP A O 1
ATOM 727 N N . GLU A 1 95 ? 11.498 10.240 -4.384 1.00 92.81 95 GLU A N 1
ATOM 728 C CA . GLU A 1 95 ? 10.500 9.268 -4.859 1.00 92.81 95 GLU A CA 1
ATOM 729 C C . GLU A 1 95 ? 9.834 8.512 -3.698 1.00 92.81 95 GLU A C 1
ATOM 731 O O . GLU A 1 95 ? 8.619 8.307 -3.706 1.00 92.81 95 GLU A O 1
ATOM 736 N N . LEU A 1 96 ? 10.596 8.132 -2.664 1.00 93.31 96 LEU A N 1
ATOM 737 C CA . LEU A 1 96 ? 10.042 7.526 -1.449 1.00 93.31 96 LEU A CA 1
ATOM 738 C C . LEU A 1 96 ? 9.095 8.489 -0.727 1.00 93.31 96 LEU A C 1
ATOM 740 O O . LEU A 1 96 ? 8.010 8.088 -0.305 1.00 93.31 96 LEU A O 1
ATOM 744 N N . HIS A 1 97 ? 9.485 9.756 -0.598 1.00 89.19 97 HIS A N 1
ATOM 745 C CA . HIS A 1 97 ? 8.686 10.773 0.075 1.00 89.19 97 HIS A CA 1
ATOM 746 C C . HIS A 1 97 ? 7.380 11.045 -0.682 1.00 89.19 97 HIS A C 1
ATOM 748 O O . HIS A 1 97 ? 6.307 11.113 -0.078 1.00 89.19 97 HIS A O 1
ATOM 754 N N . THR A 1 98 ? 7.462 11.115 -2.011 1.00 86.94 98 THR A N 1
ATOM 755 C CA . THR A 1 98 ? 6.305 11.241 -2.904 1.00 86.94 98 THR A CA 1
ATOM 756 C C . THR A 1 98 ? 5.383 10.029 -2.788 1.00 86.94 98 THR A C 1
ATOM 758 O O . THR A 1 98 ? 4.178 10.190 -2.603 1.00 86.94 98 THR A O 1
ATOM 761 N N . ALA A 1 99 ? 5.932 8.811 -2.796 1.00 88.88 99 ALA A N 1
ATOM 762 C CA . ALA A 1 99 ? 5.151 7.586 -2.631 1.00 88.88 99 ALA A CA 1
ATOM 763 C C . ALA A 1 99 ? 4.419 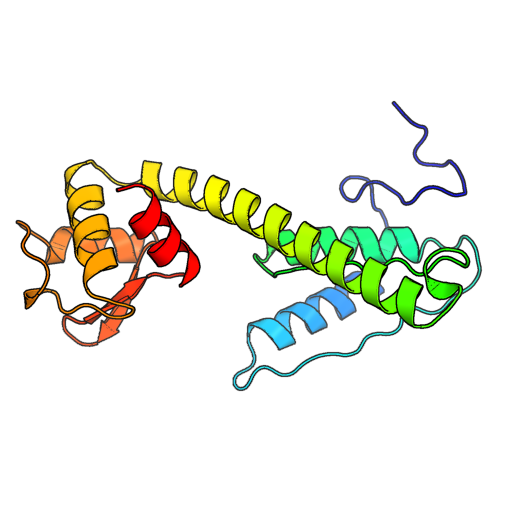7.537 -1.278 1.00 88.88 99 ALA A C 1
ATOM 765 O O . ALA A 1 99 ? 3.259 7.131 -1.215 1.00 88.88 99 ALA A O 1
ATOM 766 N N . ILE A 1 100 ? 5.066 7.974 -0.189 1.00 86.00 100 ILE A N 1
ATOM 767 C CA . ILE A 1 100 ? 4.442 8.061 1.144 1.00 86.00 100 ILE A CA 1
ATOM 768 C C . ILE A 1 100 ? 3.275 9.048 1.127 1.00 86.00 100 ILE A C 1
ATOM 770 O O . ILE A 1 100 ? 2.223 8.773 1.713 1.00 86.00 100 ILE A O 1
ATOM 774 N N . TRP A 1 101 ? 3.446 10.183 0.452 1.00 79.88 101 TRP A N 1
ATOM 775 C CA . TRP A 1 101 ? 2.409 11.198 0.314 1.00 79.88 101 TRP A CA 1
ATOM 776 C C . TRP A 1 101 ? 1.206 10.692 -0.495 1.00 79.88 101 TRP A C 1
ATOM 778 O O . TRP A 1 101 ? 0.073 10.777 -0.017 1.00 79.88 101 TRP A O 1
ATOM 788 N N . GLU A 1 102 ? 1.441 10.088 -1.668 1.00 79.25 102 GLU A N 1
ATOM 789 C CA . GLU A 1 102 ? 0.398 9.466 -2.501 1.00 79.25 102 GLU A CA 1
ATOM 790 C C . GLU A 1 102 ? -0.379 8.404 -1.715 1.00 79.25 102 GLU A C 1
ATOM 792 O O . GLU A 1 102 ? -1.610 8.441 -1.655 1.00 79.25 102 GLU A O 1
ATOM 797 N N . PHE A 1 103 ? 0.339 7.491 -1.057 1.00 80.00 103 PHE A N 1
ATOM 798 C CA . PHE A 1 103 ? -0.271 6.430 -0.262 1.00 80.00 103 PHE A CA 1
ATOM 799 C C . PHE A 1 103 ? -1.093 6.989 0.902 1.00 80.00 103 PHE A C 1
ATOM 801 O O . PHE A 1 103 ? -2.201 6.522 1.150 1.00 80.00 103 PHE A O 1
ATOM 808 N N . SER A 1 104 ? -0.601 8.027 1.584 1.00 74.38 104 SER A N 1
ATOM 809 C CA . SER A 1 104 ? -1.330 8.678 2.679 1.00 74.38 104 SER A CA 1
ATOM 810 C C . SER A 1 104 ? -2.634 9.319 2.204 1.00 74.38 104 SER A C 1
ATOM 812 O O . SER A 1 104 ? -3.639 9.231 2.906 1.00 74.38 104 SER A O 1
ATOM 814 N N . HIS A 1 105 ? -2.650 9.934 1.018 1.00 72.56 105 HIS A N 1
ATOM 815 C CA . HIS A 1 105 ? -3.864 10.510 0.436 1.00 72.56 105 HIS A CA 1
ATOM 816 C C . HIS A 1 105 ? -4.866 9.457 -0.030 1.00 72.56 105 HIS A C 1
ATOM 818 O O . HIS A 1 105 ? -6.060 9.602 0.241 1.00 72.56 105 HIS A O 1
ATOM 824 N N . LEU A 1 106 ? -4.396 8.396 -0.693 1.00 72.25 106 LEU A N 1
ATOM 825 C CA . LEU A 1 106 ? -5.239 7.265 -1.085 1.00 72.25 106 LEU A CA 1
ATOM 826 C C . LEU A 1 106 ? -5.857 6.601 0.149 1.00 72.25 106 LEU A C 1
ATOM 828 O O . LEU A 1 106 ? -7.072 6.410 0.211 1.00 72.25 106 LEU A O 1
ATOM 832 N N . ALA A 1 107 ? -5.033 6.347 1.169 1.00 75.31 107 ALA A N 1
ATOM 833 C CA . ALA A 1 107 ? -5.479 5.825 2.450 1.00 75.31 107 ALA A CA 1
ATOM 834 C C . ALA A 1 107 ? -6.503 6.764 3.100 1.00 75.31 107 ALA A C 1
ATOM 836 O O . ALA A 1 107 ? -7.578 6.315 3.474 1.00 75.31 107 ALA A O 1
ATOM 837 N N . ALA A 1 108 ? -6.236 8.073 3.166 1.00 78.19 108 ALA A N 1
ATOM 838 C CA . ALA A 1 108 ? -7.173 9.045 3.726 1.00 78.19 108 ALA A CA 1
ATOM 839 C C . ALA A 1 108 ? -8.518 9.062 2.982 1.00 78.19 108 ALA A C 1
ATOM 841 O O . ALA A 1 108 ? -9.561 9.040 3.625 1.00 78.19 108 ALA A O 1
ATOM 842 N N . SER A 1 109 ? -8.521 9.056 1.645 1.00 80.75 109 SER A N 1
ATOM 843 C CA . SER A 1 109 ? -9.757 9.007 0.851 1.00 80.75 109 SER A CA 1
ATOM 844 C C . SER A 1 109 ? -10.579 7.753 1.160 1.00 80.75 109 SER A C 1
ATOM 846 O O . SER A 1 109 ? -11.786 7.844 1.403 1.00 80.75 109 SER A O 1
ATOM 848 N N . ARG A 1 110 ? -9.917 6.596 1.247 1.00 82.06 110 ARG A N 1
ATOM 849 C CA . ARG A 1 110 ? -10.557 5.335 1.627 1.00 82.06 110 ARG A CA 1
ATOM 850 C C . ARG A 1 110 ? -11.085 5.365 3.058 1.00 82.06 110 ARG A C 1
ATOM 852 O O . ARG A 1 110 ? -12.223 4.984 3.295 1.00 82.06 110 ARG A O 1
ATOM 859 N N . PHE A 1 111 ? -10.313 5.908 3.992 1.00 86.19 111 PHE A N 1
ATOM 860 C CA . PHE A 1 111 ? -10.721 6.055 5.386 1.00 86.19 111 PHE A CA 1
ATOM 861 C C . PHE A 1 111 ? -11.917 6.995 5.557 1.00 86.19 111 PHE A C 1
ATOM 863 O O . PHE A 1 111 ? -12.772 6.742 6.405 1.00 86.19 111 PHE A O 1
ATOM 870 N N . ILE A 1 112 ? -12.024 8.049 4.740 1.00 85.56 112 ILE A N 1
ATOM 871 C CA . ILE A 1 112 ? -13.219 8.901 4.688 1.00 85.56 112 ILE A CA 1
ATOM 872 C C . ILE A 1 112 ? -14.425 8.073 4.238 1.00 85.56 112 ILE A C 1
ATOM 874 O O . ILE A 1 112 ? -15.457 8.101 4.909 1.00 85.56 112 ILE A O 1
ATOM 878 N N . ALA A 1 113 ? -14.298 7.319 3.140 1.00 85.19 113 ALA A N 1
ATOM 879 C CA . ALA A 1 113 ? -15.372 6.464 2.637 1.00 85.19 113 ALA A CA 1
ATOM 880 C C . ALA A 1 113 ? -15.807 5.432 3.693 1.00 85.19 113 ALA A C 1
ATOM 882 O O . ALA A 1 113 ? -16.991 5.333 4.006 1.00 85.19 113 ALA A O 1
ATOM 883 N N . ASP A 1 114 ? -14.856 4.759 4.333 1.00 84.81 114 ASP A N 1
ATOM 884 C CA . ASP A 1 114 ? -15.088 3.816 5.429 1.00 84.81 114 ASP A CA 1
ATOM 885 C C . ASP A 1 114 ? -15.836 4.462 6.608 1.00 84.81 114 ASP A C 1
ATOM 887 O O . ASP A 1 114 ? -16.813 3.911 7.130 1.00 84.81 114 ASP A O 1
ATOM 891 N N . LEU A 1 115 ? -15.425 5.671 7.007 1.00 85.31 115 LEU A N 1
ATOM 892 C CA . LEU A 1 115 ? -16.053 6.421 8.093 1.00 85.31 115 LEU A CA 1
ATOM 893 C C . LEU A 1 115 ? -17.479 6.871 7.742 1.00 85.31 115 LEU A C 1
ATOM 895 O O . LEU A 1 115 ? -18.326 6.950 8.635 1.00 85.31 115 LEU A O 1
ATOM 899 N N . THR A 1 116 ? -17.790 7.122 6.465 1.00 86.31 116 THR A N 1
ATOM 900 C CA . THR A 1 116 ? -19.153 7.497 6.037 1.00 86.31 116 THR A CA 1
ATOM 901 C C . THR A 1 116 ? -20.178 6.378 6.247 1.00 86.31 116 THR A C 1
ATOM 903 O O . THR A 1 116 ? -21.364 6.649 6.426 1.00 86.31 116 THR A O 1
ATOM 906 N N . ILE A 1 117 ? -19.731 5.119 6.325 1.00 85.81 117 ILE A N 1
ATOM 907 C CA . ILE A 1 117 ? -20.583 3.947 6.582 1.00 85.81 117 ILE A CA 1
ATOM 908 C C . ILE A 1 117 ? -20.993 3.865 8.074 1.00 85.81 117 ILE A C 1
ATOM 910 O O . ILE A 1 117 ? -21.846 3.053 8.472 1.00 85.81 117 ILE A O 1
ATOM 914 N N . ALA A 1 118 ? -20.348 4.636 8.955 1.00 84.88 118 ALA A N 1
ATOM 915 C CA . ALA A 1 118 ? -20.646 4.706 10.384 1.00 84.88 118 ALA A CA 1
ATOM 916 C C . ALA A 1 118 ? -21.652 5.825 10.694 1.00 84.88 118 ALA A C 1
ATOM 918 O O . ALA A 1 118 ? -21.550 6.935 10.184 1.00 84.88 118 ALA A O 1
ATOM 919 N N . SER A 1 119 ? -22.626 5.535 11.557 1.00 86.00 119 SER A N 1
ATOM 920 C CA . SER A 1 119 ? -23.506 6.553 12.142 1.00 86.00 119 SER A CA 1
ATOM 921 C C . SER A 1 119 ? -22.750 7.413 13.157 1.00 86.00 119 SER A C 1
ATOM 923 O O . SER A 1 119 ? -21.727 6.985 13.686 1.00 86.00 119 SER A O 1
ATOM 925 N N . GLU A 1 120 ? -23.273 8.590 13.502 1.00 84.69 120 GLU A N 1
ATOM 926 C CA . GLU A 1 120 ? -22.616 9.519 14.440 1.00 84.69 120 GLU A CA 1
ATOM 927 C C . GLU A 1 120 ? -22.252 8.881 15.793 1.00 84.69 120 GLU A C 1
ATOM 929 O O . GLU A 1 120 ? -21.140 9.055 16.284 1.00 84.69 120 GLU A O 1
ATOM 934 N N . LYS A 1 121 ? -23.131 8.034 16.347 1.00 83.94 121 LYS A N 1
ATOM 935 C CA . LYS A 1 121 ? -22.854 7.291 17.592 1.00 83.94 121 LYS A CA 1
ATOM 936 C C . LYS A 1 121 ? -21.733 6.260 17.431 1.00 83.94 121 LYS A C 1
ATOM 938 O O . LYS A 1 121 ? -20.979 6.006 18.361 1.00 83.94 121 LYS A O 1
ATOM 943 N N . GLU A 1 122 ? -21.617 5.649 16.254 1.00 84.31 122 GLU A N 1
ATOM 944 C CA . GLU A 1 122 ? -20.532 4.705 15.967 1.00 84.31 122 GLU A CA 1
ATOM 945 C C . GLU A 1 122 ? -19.209 5.432 15.725 1.00 84.31 122 GLU A C 1
ATOM 947 O O . GLU A 1 122 ? -18.174 4.947 16.173 1.00 84.31 122 GLU A O 1
ATOM 952 N N . LYS A 1 123 ? -19.234 6.601 15.073 1.00 87.38 123 LYS A N 1
ATOM 953 C CA . LYS A 1 123 ? -18.049 7.453 14.919 1.00 87.38 123 LYS A CA 1
ATOM 954 C C . LYS A 1 123 ? -17.505 7.881 16.279 1.00 87.38 123 LYS A C 1
ATOM 956 O O . LYS A 1 123 ? -16.307 7.773 16.500 1.00 87.38 123 LYS A O 1
ATOM 961 N N . GLU A 1 124 ? -18.376 8.265 17.214 1.00 87.06 124 GLU A N 1
ATOM 962 C CA . GLU A 1 124 ? -17.978 8.609 18.585 1.00 87.06 124 GLU A CA 1
ATOM 963 C C . GLU A 1 124 ? -17.224 7.458 19.275 1.00 87.06 124 GLU A C 1
ATOM 965 O O . GLU A 1 124 ? -16.164 7.673 19.864 1.00 87.06 124 GLU A O 1
ATOM 970 N N . VAL A 1 125 ? -17.726 6.224 19.147 1.00 87.25 125 VAL A N 1
ATOM 971 C CA . VAL A 1 125 ? -17.060 5.018 19.669 1.00 87.25 125 VAL A CA 1
ATOM 972 C C . VAL A 1 125 ? -15.694 4.808 19.007 1.00 87.25 125 VAL A C 1
ATOM 974 O O . VAL A 1 125 ? -14.721 4.542 19.709 1.00 87.25 125 VAL A O 1
ATOM 977 N N . LEU A 1 126 ? -15.592 4.962 17.680 1.00 87.50 126 LEU A N 1
ATOM 978 C CA . LEU A 1 126 ? -14.329 4.813 16.943 1.00 87.50 126 LEU A CA 1
ATOM 979 C C . LEU A 1 126 ? -13.300 5.887 17.333 1.00 87.50 126 LEU A C 1
ATOM 981 O O . LEU A 1 126 ? -12.129 5.565 17.515 1.00 87.50 126 LEU A O 1
ATOM 985 N N . PHE A 1 127 ? -13.719 7.140 17.519 1.00 88.31 127 PHE A N 1
ATOM 986 C CA . PHE A 1 127 ? -12.836 8.227 17.954 1.00 88.31 127 PHE A CA 1
ATOM 987 C C . PHE A 1 127 ? -12.324 8.026 19.381 1.00 88.31 127 PHE A C 1
ATOM 989 O O . PHE A 1 127 ? -11.145 8.249 19.651 1.00 88.31 127 PHE A O 1
ATOM 996 N N . LYS A 1 128 ? -13.188 7.569 20.296 1.00 87.88 128 LYS A N 1
ATOM 997 C CA . LYS A 1 128 ? -12.785 7.225 21.668 1.00 87.88 128 LYS A CA 1
ATOM 998 C C . LYS A 1 128 ? -11.819 6.044 21.678 1.00 87.88 128 LYS A C 1
ATOM 1000 O O . LYS A 1 128 ? -10.781 6.120 22.323 1.00 87.88 128 LYS A O 1
ATOM 1005 N N . MET A 1 129 ? -12.110 5.009 20.891 1.00 87.50 129 MET A N 1
ATOM 1006 C CA . MET A 1 129 ? -11.226 3.858 20.718 1.00 87.50 129 MET A CA 1
ATOM 1007 C C . MET A 1 129 ? -9.855 4.257 20.152 1.00 87.50 129 MET A C 1
ATOM 1009 O O . MET A 1 129 ? -8.838 3.763 20.627 1.00 87.50 129 MET A O 1
ATOM 1013 N N . ALA A 1 130 ? -9.801 5.177 19.181 1.00 87.19 130 ALA A N 1
ATOM 1014 C CA . ALA A 1 130 ? -8.546 5.618 18.571 1.00 87.19 130 ALA A CA 1
ATOM 1015 C C . ALA A 1 130 ? -7.564 6.217 19.590 1.00 87.19 130 ALA A C 1
ATOM 1017 O O . ALA A 1 130 ? -6.363 5.988 19.467 1.00 87.19 130 ALA A O 1
ATOM 1018 N N . LYS A 1 131 ? -8.072 6.906 20.622 1.00 86.44 131 LYS A N 1
ATOM 1019 C CA . LYS A 1 131 ? -7.264 7.528 21.685 1.00 86.44 131 LYS A CA 1
ATOM 1020 C C . LYS A 1 131 ? -6.675 6.536 22.694 1.00 86.44 131 LYS A C 1
ATOM 1022 O O . LYS A 1 131 ? -5.729 6.897 23.385 1.00 86.44 131 LYS A O 1
ATOM 1027 N N . LEU A 1 132 ? -7.222 5.322 22.796 1.00 85.19 132 LEU A N 1
ATOM 1028 C CA . LEU A 1 132 ? -6.805 4.328 23.795 1.00 85.19 132 LEU A CA 1
ATOM 1029 C C . LEU A 1 132 ? -5.551 3.540 23.384 1.00 85.19 132 LEU A C 1
ATOM 1031 O O . LEU A 1 132 ? -4.854 3.017 24.247 1.00 85.19 132 LEU A O 1
ATOM 1035 N N . GLY A 1 133 ? -5.230 3.490 22.087 1.00 82.62 133 GLY A N 1
ATOM 1036 C CA . GLY A 1 133 ? -4.052 2.785 21.572 1.00 82.62 133 GLY A CA 1
ATOM 1037 C C . GLY A 1 133 ? -4.376 1.838 20.419 1.00 82.62 133 GLY A C 1
ATOM 1038 O O . GLY A 1 133 ? -5.434 1.934 19.800 1.00 82.62 133 GLY A O 1
ATOM 1039 N N . GLU A 1 134 ? -3.439 0.944 20.086 1.00 79.25 134 GLU A N 1
ATOM 1040 C CA . GLU A 1 134 ? -3.617 -0.044 19.004 1.00 79.25 134 GLU A CA 1
ATOM 1041 C C . GLU A 1 134 ? -4.683 -1.099 19.321 1.00 79.25 134 GLU A C 1
ATOM 1043 O O . GLU A 1 134 ? -5.400 -1.547 18.422 1.00 79.25 134 GLU A O 1
ATOM 1048 N N . GLU A 1 135 ? -4.820 -1.445 20.599 1.00 85.56 135 GLU A N 1
ATOM 1049 C CA . GLU A 1 135 ? -5.848 -2.333 21.126 1.00 85.56 135 GLU A CA 1
ATOM 1050 C C . GLU A 1 135 ? -6.655 -1.589 22.188 1.00 85.56 135 GLU A C 1
ATOM 1052 O O . GLU A 1 135 ? -6.097 -0.812 22.958 1.00 85.56 135 GLU A O 1
ATOM 1057 N N . ALA A 1 136 ? -7.962 -1.839 22.234 1.00 84.00 136 ALA A N 1
ATOM 1058 C CA . ALA A 1 136 ? -8.843 -1.269 23.246 1.00 84.00 136 ALA A CA 1
ATOM 1059 C C . ALA A 1 136 ? -9.754 -2.343 23.841 1.00 84.00 136 ALA A C 1
ATOM 1061 O O . ALA A 1 136 ? -10.315 -3.175 23.110 1.00 84.00 136 ALA A O 1
ATOM 1062 N N . ASP A 1 137 ? -9.934 -2.298 25.162 1.00 83.69 137 ASP A N 1
ATOM 1063 C CA . ASP A 1 137 ? -10.971 -3.070 25.841 1.00 83.69 137 ASP A CA 1
ATOM 1064 C C . ASP A 1 137 ? -12.309 -2.311 25.795 1.00 83.69 137 ASP A C 1
ATOM 1066 O O . ASP A 1 137 ? -12.362 -1.094 25.975 1.00 83.69 137 ASP A O 1
ATOM 1070 N N . ILE A 1 138 ? -13.425 -3.023 25.596 1.00 82.06 138 ILE A N 1
ATOM 1071 C CA . ILE A 1 138 ? -14.783 -2.450 25.663 1.00 82.06 138 ILE A CA 1
ATOM 1072 C C . ILE A 1 138 ? -14.980 -1.630 26.944 1.00 82.06 138 ILE A C 1
ATOM 1074 O O . ILE A 1 138 ? -15.686 -0.625 26.911 1.00 82.06 138 ILE A O 1
ATOM 1078 N N . LYS A 1 139 ? -14.396 -2.066 28.066 1.00 81.56 139 LYS A N 1
ATOM 1079 C CA . LYS A 1 139 ? -14.549 -1.407 29.370 1.00 81.56 139 LYS A CA 1
ATOM 1080 C C . LYS A 1 139 ? -13.879 -0.037 29.442 1.00 81.56 139 LYS A C 1
ATOM 1082 O O . LYS A 1 139 ? -14.288 0.776 30.260 1.00 81.56 139 LYS A O 1
ATOM 1087 N N . GLU A 1 140 ? -12.868 0.201 28.615 1.00 83.00 140 GLU A N 1
ATOM 1088 C CA . GLU A 1 140 ? -12.107 1.455 28.576 1.00 83.00 140 GLU A CA 1
ATOM 1089 C C . GLU A 1 140 ? -12.777 2.497 27.668 1.00 83.00 140 GLU A C 1
ATOM 1091 O O . GLU A 1 140 ? -12.481 3.688 27.742 1.00 83.00 140 GLU A O 1
ATOM 1096 N N . ILE A 1 141 ? -13.708 2.065 26.811 1.00 83.38 141 ILE A N 1
ATOM 1097 C CA . ILE A 1 141 ? -14.422 2.943 25.889 1.00 83.38 141 ILE A CA 1
ATOM 1098 C C . ILE A 1 141 ? -15.663 3.501 26.589 1.00 83.38 141 ILE A C 1
ATOM 1100 O O . ILE A 1 141 ? -16.707 2.853 26.677 1.00 83.38 141 ILE A O 1
ATOM 1104 N N . GLU A 1 142 ? -15.572 4.748 27.040 1.00 78.69 142 GLU A N 1
ATOM 1105 C CA . GLU A 1 142 ? -16.683 5.455 27.681 1.00 78.69 142 GLU A CA 1
ATOM 1106 C C . GLU A 1 142 ? -17.761 5.878 26.667 1.00 78.69 142 GLU A C 1
ATOM 1108 O O . GLU A 1 142 ? -17.824 7.029 26.233 1.00 78.69 142 GLU A O 1
ATOM 1113 N N . ALA A 1 143 ? -18.628 4.953 26.252 1.00 77.62 143 ALA A N 1
ATOM 1114 C CA . ALA A 1 143 ? -19.777 5.249 25.397 1.00 77.62 143 ALA A CA 1
ATOM 1115 C C . ALA A 1 143 ? -20.955 4.284 25.650 1.00 77.62 143 ALA A C 1
ATOM 1117 O O . ALA A 1 143 ? -20.767 3.153 26.105 1.00 77.62 143 ALA A O 1
ATOM 1118 N N . PRO A 1 144 ? -22.202 4.692 25.356 1.00 75.56 144 PRO A N 1
ATOM 1119 C CA . PRO A 1 144 ? -23.350 3.801 25.465 1.00 75.56 144 PRO A CA 1
ATOM 1120 C C . PRO A 1 144 ? -23.325 2.729 24.364 1.00 75.56 144 PRO A C 1
ATOM 1122 O O . PRO A 1 144 ? -23.008 3.009 23.211 1.00 75.56 144 PRO A O 1
ATOM 1125 N N . ASN A 1 145 ? -23.723 1.495 24.697 1.00 80.12 145 ASN A N 1
ATOM 1126 C CA . ASN A 1 145 ? -23.898 0.383 23.745 1.00 80.12 145 ASN A CA 1
ATOM 1127 C C . ASN A 1 145 ? -22.658 0.025 22.895 1.00 80.12 145 ASN A C 1
ATOM 1129 O O . ASN A 1 145 ? -22.797 -0.480 21.776 1.00 80.12 145 ASN A O 1
ATOM 1133 N N . VAL A 1 146 ? -21.447 0.225 23.429 1.00 79.81 146 VAL A N 1
ATOM 1134 C CA . VAL A 1 146 ? -20.168 -0.053 22.739 1.00 79.81 146 VAL A CA 1
ATOM 1135 C C . VAL A 1 146 ? -20.118 -1.460 22.143 1.00 79.81 146 VAL A C 1
ATOM 1137 O O . VAL A 1 146 ? -19.703 -1.621 21.000 1.00 79.81 146 VAL A O 1
ATOM 1140 N N . SER A 1 147 ? -20.602 -2.482 22.857 1.00 75.31 147 SER A N 1
ATOM 1141 C CA . SER A 1 147 ? -20.578 -3.869 22.371 1.00 75.31 147 SER A CA 1
ATOM 1142 C C . SER A 1 147 ? -21.396 -4.076 21.089 1.00 75.31 147 SER A C 1
ATOM 1144 O O . SER A 1 147 ? -20.962 -4.801 20.195 1.00 75.31 147 SER A O 1
ATOM 1146 N N . VAL A 1 148 ? -22.554 -3.417 20.964 1.00 81.25 148 VAL A N 1
ATOM 1147 C CA . VAL A 1 148 ? -23.425 -3.495 19.781 1.00 81.25 148 VAL A CA 1
ATOM 1148 C C . VAL A 1 148 ? -22.804 -2.730 18.619 1.00 81.25 148 VAL A C 1
ATOM 1150 O O . VAL A 1 148 ? -22.785 -3.229 17.493 1.00 81.25 148 VAL A O 1
ATOM 1153 N N . HIS A 1 149 ? -22.270 -1.538 18.895 1.00 79.88 149 HIS A N 1
ATOM 1154 C CA . HIS A 1 149 ? -21.610 -0.713 17.890 1.00 79.88 149 HIS A CA 1
ATOM 1155 C C . HIS A 1 149 ? -20.356 -1.402 17.339 1.00 79.88 149 HIS A C 1
ATOM 1157 O O . HIS A 1 149 ? -20.243 -1.552 16.126 1.00 79.88 149 HIS A O 1
ATOM 1163 N N . LEU A 1 150 ? -19.473 -1.927 18.192 1.00 78.06 150 LEU A N 1
ATOM 1164 C CA . LEU A 1 150 ? -18.276 -2.645 17.748 1.00 78.06 150 LEU A CA 1
ATOM 1165 C C . LEU A 1 150 ? -18.613 -3.943 17.010 1.00 78.06 150 LEU A C 1
ATOM 1167 O O . LEU A 1 150 ? -18.007 -4.212 15.977 1.00 78.06 150 LEU A O 1
ATOM 1171 N N . LYS A 1 151 ? -19.621 -4.711 17.449 1.00 77.31 151 LYS A N 1
ATOM 1172 C CA . LYS A 1 151 ? -20.050 -5.926 16.733 1.00 77.31 151 LYS A CA 1
ATOM 1173 C C . LYS A 1 151 ? -20.496 -5.620 15.296 1.00 77.31 151 LYS A C 1
ATOM 1175 O O . LYS A 1 151 ? -20.031 -6.271 14.367 1.00 77.31 151 LYS A O 1
ATOM 1180 N N . ARG A 1 152 ? -21.299 -4.567 15.101 1.00 76.62 152 ARG A N 1
ATOM 1181 C CA . ARG A 1 152 ? -21.706 -4.092 13.762 1.00 76.62 152 ARG A CA 1
ATOM 1182 C C . ARG A 1 152 ? -20.534 -3.598 12.914 1.00 76.62 152 ARG A C 1
ATOM 1184 O O . ARG A 1 152 ? -20.611 -3.610 11.691 1.00 76.62 152 ARG A O 1
ATOM 1191 N N . ARG A 1 153 ? -19.462 -3.108 13.542 1.00 72.94 153 ARG A N 1
ATOM 1192 C CA . ARG A 1 153 ? -18.267 -2.626 12.837 1.00 72.94 153 ARG A CA 1
ATOM 1193 C C . ARG A 1 153 ? -17.286 -3.742 12.491 1.00 72.94 153 ARG A C 1
ATOM 1195 O O . ARG A 1 153 ? -16.609 -3.618 11.476 1.00 72.94 153 ARG A O 1
ATOM 1202 N N . VAL A 1 154 ? -17.281 -4.839 13.250 1.00 70.50 154 VAL A N 1
ATOM 1203 C CA . VAL A 1 154 ? -16.641 -6.098 12.838 1.00 70.50 154 VAL A CA 1
ATOM 1204 C C . VAL A 1 154 ? -17.313 -6.634 11.576 1.00 70.50 154 VAL A C 1
ATOM 1206 O O . VAL A 1 154 ? -16.632 -6.960 10.614 1.00 70.50 154 VAL A O 1
ATOM 1209 N N . GLU A 1 155 ? -18.646 -6.615 11.524 1.00 69.06 155 GLU A N 1
ATOM 1210 C CA . GLU A 1 155 ? -19.415 -7.017 10.332 1.00 69.06 155 GLU A CA 1
ATOM 1211 C C . GLU A 1 155 ? -19.149 -6.122 9.104 1.00 69.06 155 GLU A C 1
ATOM 1213 O O . GLU A 1 155 ? -19.369 -6.541 7.972 1.00 69.06 155 GLU A O 1
ATOM 1218 N N . LYS A 1 156 ? -18.654 -4.897 9.319 1.00 75.44 156 LYS A N 1
ATOM 1219 C CA . LYS A 1 156 ? -18.323 -3.915 8.274 1.00 75.44 156 LYS A CA 1
ATOM 1220 C C . LYS A 1 156 ? -16.815 -3.733 8.056 1.00 75.44 156 LYS A C 1
ATOM 1222 O O . LYS A 1 156 ? -16.424 -2.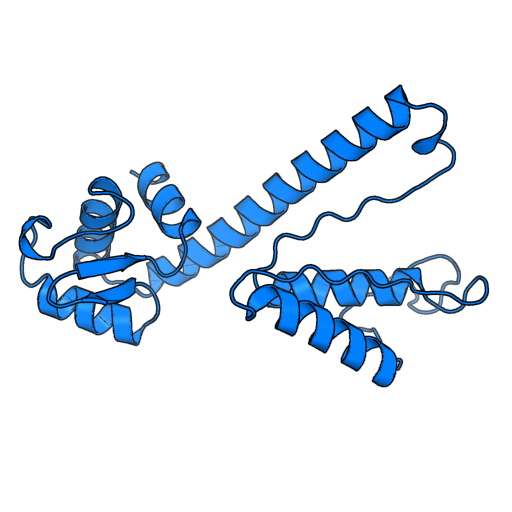770 7.409 1.00 75.44 156 LYS A O 1
ATOM 1227 N N . ASN A 1 157 ? -15.980 -4.621 8.602 1.00 77.19 157 ASN A N 1
ATOM 1228 C CA . ASN A 1 157 ? -14.516 -4.606 8.472 1.00 77.19 157 ASN A CA 1
ATOM 1229 C C . ASN A 1 157 ? -13.799 -3.323 8.947 1.00 77.19 157 ASN A C 1
ATOM 1231 O O . ASN A 1 157 ? -12.672 -3.072 8.536 1.00 77.19 157 ASN A O 1
ATOM 1235 N N . LEU A 1 158 ? -14.390 -2.527 9.848 1.00 80.88 158 LEU A N 1
ATOM 1236 C CA . LEU A 1 158 ? -13.715 -1.338 10.409 1.00 80.88 158 LEU A CA 1
ATOM 1237 C C . LEU A 1 158 ? -12.900 -1.646 11.676 1.00 80.88 158 LEU A C 1
ATOM 1239 O O . LEU A 1 158 ? -11.989 -0.906 12.047 1.00 80.88 158 LEU A O 1
ATOM 1243 N N . VAL A 1 159 ? -13.224 -2.742 12.353 1.00 84.44 159 VAL A N 1
ATOM 1244 C CA . VAL A 1 159 ? -12.522 -3.229 13.546 1.00 84.44 159 VAL A CA 1
ATOM 1245 C C . VAL A 1 159 ? -12.462 -4.744 13.503 1.00 84.44 159 VAL A C 1
ATOM 1247 O O . VAL A 1 159 ? -13.368 -5.402 13.001 1.00 84.44 159 VAL A O 1
ATOM 1250 N N . VAL A 1 160 ? -11.399 -5.298 14.066 1.00 84.62 160 VAL A N 1
ATOM 1251 C CA . VAL A 1 160 ? -11.162 -6.731 14.188 1.00 84.62 160 VAL A CA 1
ATOM 1252 C C . VAL A 1 160 ? -11.173 -7.083 15.667 1.00 84.62 160 VAL A C 1
ATOM 1254 O O . VAL A 1 160 ? -10.540 -6.416 16.487 1.00 84.62 160 VAL A O 1
ATOM 1257 N N . ARG A 1 161 ? -11.906 -8.138 16.022 1.00 84.38 161 ARG A N 1
ATOM 1258 C CA . ARG A 1 161 ? -11.922 -8.664 17.386 1.00 84.38 161 ARG A CA 1
ATOM 1259 C C . ARG A 1 161 ? -10.723 -9.588 17.586 1.00 84.38 161 ARG A C 1
ATOM 1261 O O . ARG A 1 161 ? -10.589 -10.560 16.851 1.00 84.38 161 ARG A O 1
ATOM 1268 N N . ILE A 1 162 ? -9.891 -9.287 18.579 1.00 83.44 162 ILE A N 1
ATOM 1269 C CA . ILE A 1 162 ? -8.705 -10.091 18.915 1.00 83.44 162 ILE A CA 1
ATOM 1270 C C . ILE A 1 162 ? -9.058 -11.123 19.988 1.00 83.44 162 ILE A C 1
ATOM 1272 O O . ILE A 1 162 ? -8.717 -12.292 19.856 1.00 83.44 162 ILE A O 1
ATOM 1276 N N . ASP A 1 163 ? -9.782 -10.700 21.029 1.00 82.31 163 ASP A N 1
ATOM 1277 C CA . ASP A 1 163 ? -10.157 -11.555 22.161 1.00 82.31 163 ASP A CA 1
ATOM 1278 C C . ASP A 1 163 ? -11.514 -11.122 22.767 1.00 82.31 163 ASP A C 1
ATOM 1280 O O . ASP A 1 163 ? -12.253 -10.283 22.231 1.00 82.31 163 ASP A O 1
ATOM 1284 N N . ARG A 1 164 ? -11.924 -11.725 23.884 1.00 77.56 164 ARG A N 1
ATOM 1285 C CA . ARG A 1 164 ? -13.094 -11.337 24.673 1.00 77.56 164 ARG A CA 1
ATOM 1286 C C . ARG A 1 164 ? -12.961 -9.895 25.149 1.00 77.56 164 ARG A C 1
ATOM 1288 O O . ARG A 1 164 ? -12.223 -9.600 26.074 1.00 77.56 164 ARG A O 1
ATOM 1295 N N . GLY A 1 165 ? -13.740 -9.017 24.522 1.00 79.94 165 GLY A N 1
ATOM 1296 C CA . GLY A 1 165 ? -13.786 -7.603 24.880 1.00 79.94 165 GLY A CA 1
ATOM 1297 C C . GLY A 1 165 ? -12.674 -6.760 24.264 1.00 79.94 165 GLY A C 1
ATOM 1298 O O . GLY A 1 165 ? -12.746 -5.549 24.404 1.00 79.94 165 GLY A O 1
ATOM 1299 N N . ARG A 1 166 ? -11.720 -7.355 23.534 1.00 84.94 166 ARG A N 1
ATOM 1300 C CA . ARG A 1 166 ? -10.593 -6.636 22.926 1.00 84.94 166 ARG A CA 1
ATOM 1301 C C . ARG A 1 166 ? -10.729 -6.503 21.419 1.00 84.94 166 ARG A C 1
ATOM 1303 O O . ARG A 1 166 ? -10.965 -7.492 20.715 1.00 84.94 166 ARG A O 1
ATOM 1310 N N . TYR A 1 167 ? -10.541 -5.282 20.938 1.00 87.25 167 TYR A N 1
AT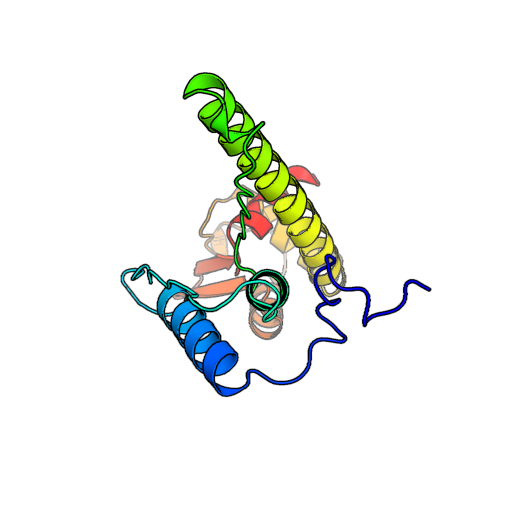OM 1311 C CA . TYR A 1 167 ? -10.667 -4.920 19.531 1.00 87.25 167 TYR A CA 1
ATOM 1312 C C . TYR A 1 167 ? -9.448 -4.120 19.080 1.00 87.25 167 TYR A C 1
ATOM 1314 O O . TYR A 1 167 ? -8.892 -3.345 19.854 1.00 87.25 167 TYR A O 1
ATOM 1322 N N . LYS A 1 168 ? -9.083 -4.272 17.807 1.00 88.00 168 LYS A N 1
ATOM 1323 C CA . LYS A 1 168 ? -8.141 -3.402 17.092 1.00 88.00 168 LYS A CA 1
ATOM 1324 C C . LYS A 1 168 ? -8.779 -2.866 15.824 1.00 88.00 168 LYS A C 1
ATOM 1326 O O . LYS A 1 168 ? -9.715 -3.468 15.296 1.00 88.00 168 LYS A O 1
ATOM 1331 N N . PHE A 1 169 ? -8.264 -1.762 15.301 1.00 86.69 169 PHE A N 1
ATOM 1332 C CA . PHE A 1 169 ? -8.633 -1.322 13.956 1.00 86.69 169 PHE A CA 1
ATOM 1333 C C . PHE A 1 169 ? -8.126 -2.310 12.906 1.00 86.69 169 PHE A C 1
ATOM 1335 O O . PHE A 1 169 ? -7.117 -2.985 13.109 1.00 86.69 169 PHE A O 1
ATOM 1342 N N . TYR A 1 170 ? -8.817 -2.377 11.770 1.00 84.25 170 TYR A N 1
ATOM 1343 C CA . TYR A 1 170 ? 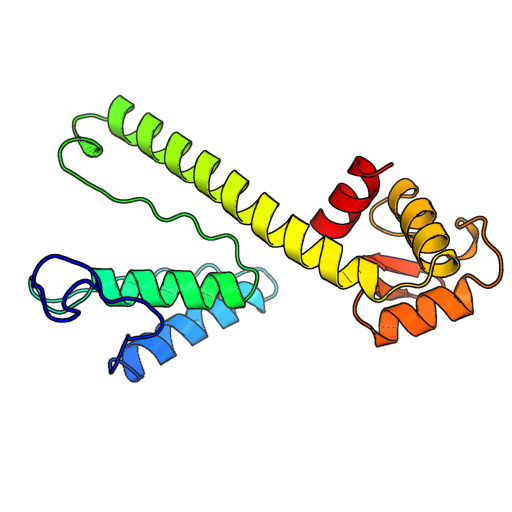-8.395 -3.229 10.658 1.00 84.25 170 TYR A CA 1
ATOM 1344 C C . TYR A 1 170 ? -7.041 -2.798 10.065 1.00 84.25 170 TYR A C 1
ATOM 1346 O O . TYR A 1 170 ? -6.308 -3.638 9.552 1.00 84.25 170 TYR A O 1
ATOM 1354 N N . HIS A 1 171 ? -6.700 -1.505 10.163 1.00 80.06 171 HIS A N 1
ATOM 1355 C CA . HIS A 1 171 ? -5.451 -0.947 9.654 1.00 80.06 171 HIS A CA 1
ATOM 1356 C C . HIS A 1 171 ? -4.843 0.089 10.625 1.00 80.06 171 HIS A C 1
ATOM 1358 O O . HIS A 1 171 ? -5.550 1.007 11.053 1.00 80.06 171 HIS A O 1
ATOM 1364 N N . PRO A 1 172 ? -3.531 0.037 10.937 1.00 79.75 172 PRO A N 1
ATOM 1365 C CA . PRO A 1 172 ? -2.887 0.986 11.856 1.00 79.75 172 PRO A CA 1
ATOM 1366 C C . PRO A 1 172 ? -2.984 2.453 11.412 1.00 79.75 172 PRO A C 1
ATOM 1368 O O . PRO A 1 172 ? -3.157 3.353 12.234 1.00 79.75 172 PRO A O 1
ATOM 1371 N N . LEU A 1 173 ? -2.909 2.718 10.101 1.00 80.56 173 LEU A N 1
ATOM 1372 C CA . LEU A 1 173 ? -3.078 4.081 9.579 1.00 80.56 173 LEU A CA 1
ATOM 1373 C C . LEU A 1 173 ? -4.509 4.606 9.725 1.00 80.56 173 LEU A C 1
ATOM 1375 O O . LEU A 1 173 ? -4.668 5.816 9.849 1.00 80.56 173 LEU A O 1
ATOM 1379 N N . PHE A 1 174 ? -5.526 3.736 9.772 1.00 83.00 174 PHE A N 1
ATOM 1380 C CA . PHE A 1 174 ? -6.904 4.171 10.003 1.00 83.00 174 PHE A CA 1
ATOM 1381 C C . PHE A 1 174 ? -7.047 4.764 11.408 1.00 83.00 174 PHE A C 1
ATOM 1383 O O . PHE A 1 174 ? -7.613 5.840 11.572 1.00 83.00 174 PHE A O 1
ATOM 1390 N N . ARG A 1 175 ? -6.414 4.141 12.413 1.00 86.12 175 ARG A N 1
ATOM 1391 C CA . ARG A 1 175 ? -6.314 4.696 13.771 1.00 86.12 175 ARG A CA 1
ATOM 1392 C C . ARG A 1 175 ? -5.674 6.085 13.770 1.00 86.12 175 ARG A C 1
ATOM 1394 O O . ARG A 1 175 ? -6.270 7.034 14.268 1.00 86.12 175 ARG A O 1
ATOM 1401 N N . LYS A 1 176 ? -4.480 6.207 13.176 1.00 82.88 176 LYS A N 1
ATOM 1402 C CA . LYS A 1 176 ? -3.745 7.486 13.104 1.00 82.88 176 LYS A CA 1
ATOM 1403 C C . LYS A 1 176 ? -4.522 8.562 12.346 1.00 82.88 176 LYS A C 1
ATOM 1405 O O . LYS A 1 176 ? -4.397 9.743 12.647 1.00 82.88 176 LYS A O 1
ATOM 1410 N N . PHE A 1 177 ? -5.300 8.168 11.345 1.00 84.06 177 PHE A N 1
ATOM 1411 C CA . PHE A 1 177 ? -6.179 9.068 10.614 1.00 84.06 177 PHE A CA 1
ATOM 1412 C C . PHE A 1 177 ? -7.310 9.600 11.503 1.00 84.06 177 PHE A C 1
ATOM 1414 O O . PHE A 1 177 ? -7.518 10.810 11.548 1.00 84.06 177 PHE A O 1
ATOM 1421 N N . LEU A 1 178 ? -7.973 8.727 12.271 1.00 85.00 178 LEU A N 1
ATOM 1422 C CA . LEU A 1 178 ? -8.999 9.132 13.236 1.00 85.00 178 LEU A CA 1
ATOM 1423 C C . LEU A 1 178 ? -8.436 10.050 14.331 1.00 85.00 178 LEU A C 1
ATOM 1425 O O . LEU A 1 178 ? -9.116 10.990 14.719 1.00 85.00 178 LEU A O 1
ATOM 1429 N N . GLU A 1 179 ? -7.199 9.828 14.790 1.00 83.69 179 GLU A N 1
ATOM 1430 C CA . GLU A 1 179 ? -6.524 10.716 15.754 1.00 83.69 179 GLU A CA 1
ATOM 1431 C C . GLU A 1 179 ? -6.294 12.136 15.210 1.00 83.69 179 GLU A C 1
ATOM 1433 O O . GLU A 1 179 ? -6.304 13.079 15.990 1.00 83.69 179 GLU A O 1
ATOM 1438 N N . LYS A 1 180 ? -6.077 12.298 13.896 1.00 81.19 180 LYS A N 1
ATOM 1439 C CA . LYS A 1 180 ? -5.761 13.596 13.269 1.00 81.19 180 LYS A CA 1
ATOM 1440 C C . LYS A 1 180 ? -6.981 14.435 12.880 1.00 81.19 180 LYS A C 1
ATOM 1442 O O . LYS A 1 180 ? -6.813 15.613 12.582 1.00 81.19 180 LYS A O 1
ATOM 1447 N N . ILE A 1 181 ? -8.167 13.832 12.785 1.00 77.88 181 ILE A N 1
ATOM 1448 C CA . ILE A 1 181 ? -9.408 14.536 12.401 1.00 77.88 181 ILE A CA 1
ATOM 1449 C C . ILE A 1 181 ? -10.051 15.261 13.592 1.00 77.88 181 ILE A C 1
ATOM 1451 O O . ILE A 1 181 ? -10.878 16.150 13.391 1.00 77.88 181 ILE A O 1
ATOM 1455 N N . ILE A 1 182 ? -9.685 14.870 14.813 1.00 58.44 182 ILE A N 1
ATOM 1456 C CA . ILE A 1 182 ? -10.175 15.437 16.075 1.00 58.44 182 ILE A CA 1
ATOM 1457 C C . ILE A 1 182 ? -9.287 16.616 16.472 1.00 58.44 182 ILE A C 1
ATOM 1459 O O . ILE A 1 182 ? -9.854 17.629 16.935 1.00 58.44 182 ILE A O 1
#

Foldseek 3Di:
DDDQPDQPDAHDLVPDDDPPVVLVVLLVQLVQQVPDVVRDHDDDDDDDDHSPRSVNVVVNSVVVCVVVLHQDQDQDDDCQCVVDPVSVVVSSVVSNVVSVVVSLVSVLVVLVVLCVVDDPLLLLQLLQCLVVDQKDFQVSRPHPPSVVSVVVVCVVQQWDADDVRMIGGNDPVSSVSSPVVD

Secondary structure (DSSP, 8-state):
---TT-TTSPPPGGG----HHHHHHHHHHHHHHHH-SS-----------TTSSHHHHHHHHHHHHHHTT---------TTTTSSHHHHHHHHHHHHHHHHHHHHHHHHHHHHHHHHTS-HHHHHHHHHHHHH-SEEEGGGS-STTHHHHHHHHHTTTSEEEEETTEEEESSHHHHHHHHHH-

Sequence (182 aa):
MINPYVTGFPADPESFAGRERELGEIKKAIDYTVHSEPATPQNVAIVGDWGIGKTSLLNKCKAIALDKDCFVCKITLTPEKCKNMDSFVYNTIDELHTAIWEFSHLAASRFIADLTIASEKEKEVLFKMAKLGEEADIKEIEAPNVSVHLKRRVEKNLVVRIDRGRYKFYHPLFRKFLEKII

pLDDT: mean 83.6, std 9.62, range [49.16, 96.75]

Radius of gyration: 21.26 Å; chains: 1; bounding box: 50×31×59 Å